Protein AF-A0A2W6BHY6-F1 (afdb_monomer_lite)

Secondary structure (DSSP, 8-state):
---HHHHHHHHHHHHHHHHHHHHHHHHHHHHHHH--EETTEESSGGGGGHIIIIIHHHHHHHHHHHHHHHHTT-TTHHHHHHHHHHHHHHHHHHHHHHHHHHHHHHHHHHHHHHHHHHHHHHHHHHHHHHSPP-SS---SS-HHHHHHHHHHHHHHHHHHHHHHHHHS----

Radius of gyration: 17.97 Å; chains: 1; bounding box: 48×28×51 Å

pLDDT: mean 84.31, std 11.68, range [39.25, 97.56]

Sequence (172 aa):
MKVRPAAAGIGAVAVAGLATGVVLGLMTSLLAARGPSGEGWSLRGNGALIVPFGLAPALVAAGWAAIVAHFRGLPRWPLLGALAGLVGVGLVVLSLVALIAGGSSGTAVSAVATLLVPLWTLTAPLVVSMLPARGGPREAGGAGVHFLAALAFLVAVAAGFYVAQVSLPPRS

Foldseek 3Di:
DPPPPLVVLLVVLLVVLLVLLQVLLVQLLCQQQPNDDDAQDGCHNVVSVLSVLQLVLLLLLLLLQLLLCLQLQHPPSNVLSVVLSVLSVVLSVQLVCLCVVVPPNSNVVNVVSSVVNNVSSVCSNVVSNPDDRPDDGPDPDPPVSVVSSSVSSVVSSNVSNVVNCVVRPNDD

Structure (mmCIF, N/CA/C/O backbone):
data_AF-A0A2W6BHY6-F1
#
_entry.id   AF-A0A2W6BHY6-F1
#
loop_
_atom_site.group_PDB
_atom_site.id
_atom_site.type_symbol
_atom_site.label_atom_id
_atom_site.label_alt_id
_atom_site.label_comp_id
_atom_site.label_asym_id
_atom_site.label_entity_id
_atom_site.label_seq_id
_atom_site.pdbx_PDB_ins_code
_atom_site.Cartn_x
_atom_site.Cartn_y
_atom_site.Cartn_z
_atom_site.occupancy
_atom_site.B_iso_or_equiv
_atom_site.auth_seq_id
_atom_site.auth_comp_id
_atom_site.auth_asym_id
_atom_site.auth_atom_id
_atom_site.pdbx_PDB_model_num
ATOM 1 N N . MET A 1 1 ? -26.676 -12.069 22.331 1.00 39.25 1 MET A N 1
ATOM 2 C CA . MET A 1 1 ? -25.906 -12.327 21.090 1.00 39.25 1 MET A CA 1
ATOM 3 C C . MET A 1 1 ? -25.739 -11.033 20.281 1.00 39.25 1 MET A C 1
ATOM 5 O O . MET A 1 1 ? -26.635 -10.669 19.535 1.00 39.25 1 MET A O 1
ATOM 9 N N . LYS A 1 2 ? -24.615 -10.313 20.433 1.00 43.59 2 LYS A N 1
ATOM 10 C CA . LYS A 1 2 ? -24.257 -9.101 19.653 1.00 43.59 2 LYS A CA 1
ATOM 11 C C . LYS A 1 2 ? -23.181 -9.419 18.590 1.00 43.59 2 LYS A C 1
ATOM 13 O O . LYS A 1 2 ? -22.180 -8.730 18.488 1.00 43.59 2 LYS A O 1
ATOM 18 N N . VAL A 1 3 ? -23.356 -10.498 17.820 1.00 50.44 3 VAL A N 1
ATOM 19 C CA . VAL A 1 3 ? -22.343 -10.980 16.845 1.00 50.44 3 VAL A CA 1
ATOM 20 C C . VAL A 1 3 ? -22.513 -10.342 15.450 1.00 50.44 3 VAL A C 1
ATOM 22 O O . VAL A 1 3 ? -21.586 -10.303 14.647 1.00 50.44 3 VAL A O 1
ATOM 25 N N . ARG A 1 4 ? -23.689 -9.766 15.166 1.00 52.19 4 ARG A N 1
ATOM 26 C CA . ARG A 1 4 ? -24.064 -9.230 13.845 1.00 52.19 4 ARG A CA 1
ATOM 27 C C . ARG A 1 4 ? -23.224 -8.050 13.302 1.00 52.19 4 ARG A C 1
ATOM 29 O O . ARG A 1 4 ? -22.991 -8.055 12.096 1.00 52.19 4 ARG A O 1
ATOM 36 N N . PRO A 1 5 ? -22.743 -7.069 14.096 1.00 59.28 5 PRO A N 1
ATOM 37 C CA . PRO A 1 5 ? -22.027 -5.922 13.524 1.00 59.28 5 PRO A CA 1
ATOM 38 C C . PRO A 1 5 ? -20.574 -6.242 13.132 1.00 59.28 5 PRO A C 1
ATOM 40 O O . PRO A 1 5 ? -20.066 -5.681 12.165 1.00 59.28 5 PRO A O 1
ATOM 43 N N . ALA A 1 6 ? -19.916 -7.179 13.823 1.00 59.00 6 ALA A N 1
ATOM 44 C CA . ALA A 1 6 ? -18.523 -7.540 13.545 1.00 59.00 6 ALA A CA 1
ATOM 45 C C . ALA A 1 6 ? -18.376 -8.365 12.255 1.00 59.00 6 ALA A C 1
ATOM 47 O O . ALA A 1 6 ? -17.493 -8.095 11.444 1.00 59.00 6 ALA A O 1
ATOM 48 N N . ALA A 1 7 ? -19.277 -9.328 12.026 1.00 61.28 7 ALA A N 1
ATOM 49 C CA . ALA A 1 7 ? -19.271 -10.153 10.817 1.00 61.28 7 ALA A CA 1
ATOM 50 C C . ALA A 1 7 ? -19.531 -9.326 9.544 1.00 61.28 7 ALA A C 1
ATOM 52 O O . ALA A 1 7 ? -18.863 -9.528 8.532 1.00 61.28 7 ALA A O 1
ATOM 53 N N . ALA A 1 8 ? -20.444 -8.350 9.610 1.00 66.06 8 ALA A N 1
ATOM 54 C CA . ALA A 1 8 ? -20.702 -7.427 8.505 1.00 66.06 8 ALA A CA 1
ATOM 55 C C . ALA A 1 8 ? -19.477 -6.545 8.189 1.00 66.06 8 ALA A C 1
ATOM 57 O O . ALA A 1 8 ? -19.159 -6.331 7.020 1.00 66.06 8 ALA A O 1
ATOM 58 N N . GLY A 1 9 ? -18.752 -6.091 9.219 1.00 74.06 9 GLY A N 1
ATOM 59 C CA . GLY A 1 9 ? -17.510 -5.331 9.056 1.00 74.06 9 GLY A CA 1
ATOM 60 C C . GLY A 1 9 ? -16.388 -6.144 8.405 1.00 74.06 9 GLY A C 1
ATOM 61 O O . GLY A 1 9 ? -15.774 -5.680 7.448 1.00 74.06 9 GLY A O 1
ATOM 62 N N . ILE A 1 10 ? -16.156 -7.378 8.866 1.00 78.56 10 ILE A N 1
ATOM 63 C CA . ILE A 1 10 ? -15.152 -8.281 8.274 1.00 78.56 10 ILE A CA 1
ATOM 64 C C . ILE A 1 10 ? -15.515 -8.615 6.822 1.00 78.56 10 ILE A C 1
ATOM 66 O O . ILE A 1 10 ? -14.643 -8.592 5.957 1.00 78.56 10 ILE A O 1
ATOM 70 N N . GLY A 1 11 ? -16.797 -8.861 6.534 1.00 79.62 11 GLY A N 1
ATOM 71 C CA . GLY A 1 11 ? -17.280 -9.092 5.172 1.00 79.62 11 GLY A CA 1
ATOM 72 C C . GLY A 1 11 ? -17.012 -7.906 4.243 1.00 79.62 11 GLY A C 1
ATOM 73 O O . GLY A 1 11 ? -16.480 -8.093 3.152 1.00 79.62 11 GLY A O 1
ATOM 74 N N . ALA A 1 12 ? -17.296 -6.679 4.687 1.00 81.31 12 ALA A N 1
ATOM 75 C CA . ALA A 1 12 ? -17.004 -5.473 3.910 1.00 81.31 12 ALA A CA 1
ATOM 76 C C . ALA A 1 12 ? -15.498 -5.300 3.645 1.00 81.31 12 ALA A C 1
ATOM 78 O O . ALA A 1 12 ? -15.098 -4.977 2.526 1.00 81.31 12 ALA A O 1
ATOM 79 N N . VAL A 1 13 ? -14.657 -5.568 4.649 1.00 81.88 13 VAL A N 1
ATOM 80 C CA . VAL A 1 13 ? -13.193 -5.525 4.517 1.00 81.88 13 VAL A CA 1
ATOM 81 C C . VAL A 1 13 ? -12.687 -6.591 3.541 1.00 81.88 13 VAL A C 1
ATOM 83 O O . VAL A 1 13 ? -11.828 -6.298 2.711 1.00 81.88 13 VAL A O 1
ATOM 86 N N . ALA A 1 14 ? -13.247 -7.801 3.579 1.00 84.31 14 ALA A N 1
ATOM 87 C CA . ALA A 1 14 ? -12.914 -8.860 2.633 1.00 84.31 14 ALA A CA 1
ATOM 88 C C . ALA A 1 14 ? -13.314 -8.489 1.194 1.00 84.31 14 ALA A C 1
ATOM 90 O O . ALA A 1 14 ? -12.516 -8.659 0.278 1.00 84.31 14 ALA A O 1
ATOM 91 N N . VAL A 1 15 ? -14.503 -7.916 0.978 1.00 87.25 15 VAL A N 1
ATOM 92 C CA . VAL A 1 15 ? -14.927 -7.439 -0.352 1.00 87.25 15 VAL A CA 1
ATOM 93 C C . VAL A 1 15 ? -14.004 -6.331 -0.862 1.00 87.25 15 VAL A C 1
ATOM 95 O O . VAL A 1 15 ? -13.570 -6.378 -2.013 1.00 87.25 15 VAL A O 1
ATOM 98 N N . ALA A 1 16 ? -13.650 -5.367 -0.009 1.00 84.19 16 ALA A N 1
ATOM 99 C CA . ALA A 1 16 ? -12.707 -4.310 -0.364 1.00 84.19 16 ALA A CA 1
ATOM 100 C C . ALA A 1 16 ? -11.322 -4.877 -0.720 1.00 84.19 16 ALA A C 1
ATOM 102 O O . ALA A 1 16 ? -10.711 -4.442 -1.697 1.00 84.19 16 ALA A O 1
ATOM 103 N N . GLY A 1 17 ? -10.849 -5.876 0.031 1.00 84.88 17 GLY A N 1
ATOM 104 C CA . GLY A 1 17 ? -9.605 -6.584 -0.259 1.00 84.88 17 GLY A CA 1
ATOM 105 C C . GLY A 1 17 ? -9.655 -7.314 -1.601 1.00 84.88 17 GLY A C 1
ATOM 106 O O . GLY A 1 17 ? -8.762 -7.124 -2.419 1.00 84.88 17 GLY A O 1
ATOM 107 N N . LEU A 1 18 ? -10.728 -8.061 -1.885 1.00 88.69 18 LEU A N 1
ATOM 108 C CA . LEU A 1 18 ? -10.916 -8.764 -3.160 1.00 88.69 18 LEU A CA 1
ATOM 109 C C . LEU A 1 18 ? -10.908 -7.791 -4.340 1.00 88.69 18 LEU A C 1
ATOM 111 O O . LEU A 1 18 ? -10.163 -7.996 -5.297 1.00 88.69 18 LEU A O 1
ATOM 115 N N . ALA A 1 19 ? -11.689 -6.712 -4.256 1.00 89.12 19 ALA A N 1
ATOM 116 C CA . ALA A 1 19 ? -11.739 -5.685 -5.293 1.00 89.12 19 ALA A CA 1
ATOM 117 C C . ALA A 1 19 ? -10.358 -5.049 -5.516 1.00 89.12 19 ALA A C 1
ATOM 119 O O . ALA A 1 19 ? -9.917 -4.907 -6.655 1.00 89.12 19 ALA A O 1
ATOM 120 N N . THR A 1 20 ? -9.645 -4.738 -4.431 1.00 88.25 20 THR A N 1
ATOM 121 C CA . THR A 1 20 ? -8.276 -4.207 -4.484 1.00 88.25 20 THR A CA 1
ATOM 122 C C . THR A 1 20 ? -7.324 -5.187 -5.167 1.00 88.25 20 THR A C 1
ATOM 124 O O . THR A 1 20 ? -6.583 -4.796 -6.064 1.00 88.25 20 THR A O 1
ATOM 127 N N . GLY A 1 21 ? -7.373 -6.468 -4.794 1.00 89.25 21 GLY A N 1
ATOM 128 C CA . GLY A 1 21 ? -6.576 -7.524 -5.410 1.00 89.25 21 GLY A CA 1
ATOM 129 C C . GLY A 1 21 ? -6.832 -7.647 -6.909 1.00 89.25 21 GLY A C 1
ATOM 130 O O . GLY A 1 21 ? -5.885 -7.674 -7.692 1.00 89.25 21 GLY A O 1
ATOM 131 N N . VAL A 1 22 ? -8.102 -7.647 -7.321 1.00 90.75 22 VAL A N 1
ATOM 132 C CA . VAL A 1 22 ? -8.485 -7.699 -8.739 1.00 90.75 22 VAL A CA 1
ATOM 133 C C . VAL A 1 22 ? -7.935 -6.494 -9.498 1.00 90.75 22 VAL A C 1
ATOM 135 O O . VAL A 1 22 ? -7.319 -6.671 -10.545 1.00 90.75 22 VAL A O 1
ATOM 138 N N . VAL A 1 23 ? -8.097 -5.279 -8.965 1.00 92.88 23 VAL A N 1
ATOM 139 C CA . VAL A 1 23 ? -7.562 -4.055 -9.584 1.00 92.88 23 VAL A CA 1
ATOM 140 C C . VAL A 1 23 ? -6.043 -4.131 -9.725 1.00 92.88 23 VAL A C 1
ATOM 142 O O . VAL A 1 23 ? -5.525 -3.866 -10.808 1.00 92.88 23 VAL A O 1
ATOM 145 N N . LEU A 1 24 ? -5.330 -4.545 -8.674 1.00 92.69 24 LEU A N 1
ATOM 146 C CA . LEU A 1 24 ? -3.880 -4.729 -8.726 1.00 92.69 24 LEU A CA 1
ATOM 147 C C . LEU A 1 24 ? -3.490 -5.754 -9.791 1.00 92.69 24 LEU A C 1
ATOM 149 O O . LEU A 1 24 ? -2.601 -5.480 -10.588 1.00 92.69 24 LEU A O 1
ATOM 153 N N . GLY A 1 25 ? -4.182 -6.893 -9.859 1.00 91.25 25 GLY A N 1
ATOM 154 C CA . GLY A 1 25 ? -3.919 -7.923 -10.859 1.00 91.25 25 GLY A CA 1
ATOM 155 C C . GLY A 1 25 ? -4.142 -7.422 -12.286 1.00 91.25 25 GLY A C 1
ATOM 156 O O . GLY A 1 25 ? -3.287 -7.626 -13.144 1.00 91.25 25 GLY A O 1
ATOM 157 N N . LEU A 1 26 ? -5.234 -6.695 -12.530 1.00 91.81 26 LEU A N 1
ATOM 158 C CA . LEU A 1 26 ? -5.502 -6.056 -13.821 1.00 91.81 26 LEU A CA 1
ATOM 159 C C . LEU A 1 26 ? -4.402 -5.060 -14.194 1.00 91.81 26 LEU A C 1
ATOM 161 O O . LEU A 1 26 ? -3.902 -5.094 -15.317 1.00 91.81 26 LEU A O 1
ATOM 165 N N . MET A 1 27 ? -3.991 -4.203 -13.256 1.00 91.69 27 MET A N 1
ATOM 166 C CA . MET A 1 27 ? -2.897 -3.256 -13.466 1.00 91.69 27 MET A CA 1
ATOM 167 C C . MET A 1 27 ? -1.586 -3.976 -13.786 1.00 91.69 27 MET A C 1
ATOM 169 O O . MET A 1 27 ? -0.898 -3.580 -14.723 1.00 91.69 27 MET A O 1
ATOM 173 N N . THR A 1 28 ? -1.254 -5.048 -13.061 1.00 92.81 28 THR A N 1
ATOM 174 C CA . THR A 1 28 ? -0.060 -5.861 -13.318 1.00 92.81 28 THR A CA 1
ATOM 175 C C . THR A 1 28 ? -0.098 -6.485 -14.703 1.00 92.81 28 THR A C 1
ATOM 177 O O . THR A 1 28 ? 0.872 -6.344 -15.438 1.00 92.81 28 THR A O 1
ATOM 180 N N . SER A 1 29 ? -1.206 -7.111 -15.106 1.00 90.88 29 SER A N 1
ATOM 181 C CA . SER A 1 29 ? -1.319 -7.731 -16.432 1.00 90.88 29 SER A CA 1
ATOM 182 C C . SER A 1 29 ? -1.257 -6.694 -17.557 1.00 90.88 29 SER A C 1
ATOM 184 O O . SER A 1 29 ? -0.577 -6.908 -18.562 1.00 90.88 29 SER A O 1
ATOM 186 N N . LEU A 1 30 ? -1.912 -5.539 -17.387 1.00 91.44 30 LEU A N 1
ATOM 187 C CA . LEU A 1 30 ? -1.859 -4.437 -18.353 1.00 91.44 30 LEU A CA 1
ATOM 188 C C . LEU A 1 30 ? -0.443 -3.878 -18.496 1.00 91.44 30 LEU A C 1
ATOM 190 O O . LEU A 1 30 ? 0.022 -3.665 -19.616 1.00 91.44 30 LEU A O 1
ATOM 194 N N . LEU A 1 31 ? 0.250 -3.665 -17.378 1.00 92.06 31 LEU A N 1
ATOM 195 C CA . LEU A 1 31 ? 1.613 -3.150 -17.367 1.00 92.06 31 LEU A CA 1
ATOM 196 C C . LEU A 1 31 ? 2.600 -4.189 -17.923 1.00 92.06 31 LEU A C 1
ATOM 198 O O . LEU A 1 31 ? 3.464 -3.841 -18.722 1.00 92.06 31 LEU A O 1
ATOM 202 N N . ALA A 1 32 ? 2.411 -5.472 -17.613 1.00 92.31 32 ALA A N 1
ATOM 203 C CA . ALA A 1 32 ? 3.236 -6.555 -18.138 1.00 92.31 32 ALA A CA 1
ATOM 204 C C . ALA A 1 32 ? 3.152 -6.650 -19.667 1.00 92.31 32 ALA A C 1
ATOM 206 O O . ALA A 1 32 ? 4.183 -6.829 -20.314 1.00 92.31 32 ALA A O 1
ATOM 207 N N . ALA A 1 33 ? 1.952 -6.486 -20.233 1.00 90.19 33 ALA A N 1
ATO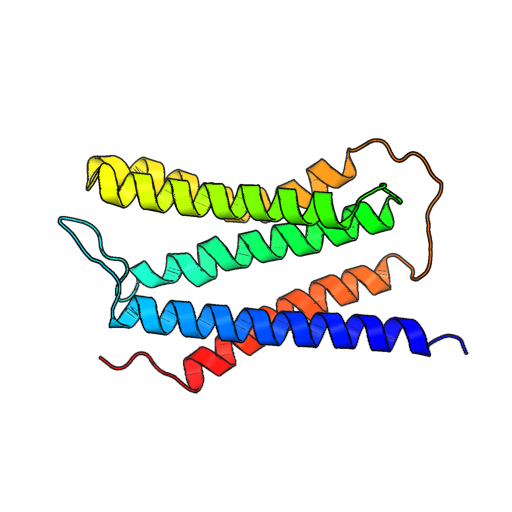M 208 C CA . ALA A 1 33 ? 1.715 -6.587 -21.671 1.00 90.19 33 ALA A CA 1
ATOM 209 C C . ALA A 1 33 ? 2.041 -5.294 -22.439 1.00 90.19 33 ALA A C 1
ATOM 211 O O . ALA A 1 33 ? 2.555 -5.340 -23.554 1.00 90.19 33 ALA A O 1
ATOM 212 N N . ARG A 1 34 ? 1.712 -4.123 -21.878 1.00 91.44 34 ARG A N 1
ATOM 213 C CA . ARG A 1 34 ? 1.722 -2.834 -22.602 1.00 91.44 34 ARG A CA 1
ATOM 214 C C . ARG A 1 34 ? 2.512 -1.731 -21.910 1.00 91.44 34 ARG A C 1
ATOM 216 O O . ARG A 1 34 ? 2.474 -0.588 -22.359 1.00 91.44 34 ARG A O 1
ATOM 223 N N . GLY A 1 35 ? 3.212 -2.045 -20.827 1.00 90.12 35 GLY A N 1
ATOM 224 C CA . GLY A 1 35 ? 3.942 -1.062 -20.038 1.00 90.12 35 GLY A CA 1
ATOM 225 C C . GLY A 1 35 ? 5.007 -0.315 -20.841 1.00 90.12 35 GLY A C 1
ATOM 226 O O . GLY A 1 35 ? 5.469 -0.801 -21.876 1.00 90.12 35 GLY A O 1
ATOM 227 N N . PRO A 1 36 ? 5.396 0.885 -20.397 1.00 91.00 36 PRO A N 1
ATOM 228 C CA . PRO A 1 36 ? 6.476 1.624 -21.028 1.00 91.00 36 PRO A CA 1
ATOM 229 C C . PRO A 1 36 ? 7.825 0.927 -20.799 1.00 91.00 36 PRO A C 1
ATOM 231 O O . PRO A 1 36 ? 8.025 0.205 -19.818 1.00 91.00 36 PRO A O 1
ATOM 234 N N . SER A 1 37 ? 8.753 1.162 -21.718 1.00 90.56 37 SER A N 1
ATOM 235 C CA . SER A 1 37 ? 10.134 0.687 -21.655 1.00 90.56 37 SER A CA 1
ATOM 236 C C . SER A 1 37 ? 11.060 1.719 -22.286 1.00 90.56 37 SER A C 1
ATOM 238 O O . SER A 1 37 ? 10.648 2.425 -23.207 1.00 90.56 37 SER A O 1
ATOM 240 N N . GLY A 1 38 ? 12.301 1.778 -21.818 1.00 85.19 38 GLY A N 1
ATOM 241 C CA . GLY A 1 38 ? 13.346 2.662 -22.322 1.00 85.19 38 GLY A CA 1
ATOM 242 C C . GLY A 1 38 ? 14.719 1.996 -22.266 1.00 85.19 38 GLY A C 1
ATOM 243 O O . GLY A 1 38 ? 14.836 0.796 -22.012 1.00 85.19 38 GLY A O 1
ATOM 244 N N . GLU A 1 39 ? 15.774 2.771 -22.508 1.00 81.00 39 GLU A N 1
ATOM 245 C CA . GLU A 1 39 ? 17.145 2.260 -22.456 1.00 81.00 39 GLU A CA 1
ATOM 246 C C . GLU A 1 39 ? 17.505 1.801 -21.034 1.00 81.00 39 GLU A C 1
ATOM 248 O O . GLU A 1 39 ? 17.639 2.599 -20.107 1.00 81.00 39 GLU A O 1
ATOM 253 N N . GLY A 1 40 ? 17.627 0.482 -20.854 1.00 79.38 40 GLY A N 1
ATOM 254 C CA . GLY A 1 40 ? 18.025 -0.141 -19.589 1.00 79.38 40 GLY A CA 1
ATOM 255 C C . GLY A 1 40 ? 16.902 -0.367 -18.570 1.00 79.38 40 GLY A C 1
ATOM 256 O O . GLY A 1 40 ? 17.172 -0.931 -17.512 1.00 79.38 40 GLY A O 1
ATOM 257 N N . TRP A 1 41 ? 15.650 0.002 -18.866 1.00 87.50 41 TRP A N 1
ATOM 258 C CA . TRP A 1 41 ? 14.512 -0.254 -17.978 1.00 87.50 41 TRP A CA 1
ATOM 259 C C . TRP A 1 41 ? 13.241 -0.640 -18.736 1.00 87.50 41 TRP A C 1
ATOM 261 O O . TRP A 1 41 ? 12.992 -0.224 -19.866 1.00 87.50 41 TRP A O 1
ATOM 271 N N . SER A 1 42 ? 12.394 -1.441 -18.099 1.00 89.62 42 SER A N 1
ATOM 272 C CA . SER A 1 42 ? 11.109 -1.846 -18.660 1.00 89.62 42 SER A CA 1
ATOM 273 C C . SER A 1 42 ? 10.119 -2.100 -17.540 1.00 89.62 42 SER A C 1
ATOM 275 O O . SER A 1 42 ? 10.465 -2.755 -16.560 1.00 89.62 42 SER A O 1
ATOM 277 N N . LEU A 1 43 ? 8.889 -1.606 -17.695 1.00 90.56 43 LEU A N 1
ATOM 278 C CA . LEU A 1 43 ? 7.758 -1.994 -16.851 1.00 90.56 43 LEU A CA 1
ATOM 279 C C . LEU A 1 43 ? 6.970 -3.177 -17.440 1.00 90.56 43 LEU A C 1
ATOM 281 O O . LEU A 1 43 ? 5.999 -3.620 -16.836 1.00 90.56 43 LEU A O 1
ATOM 285 N N . ARG A 1 44 ? 7.385 -3.717 -18.594 1.00 92.25 44 ARG A N 1
ATOM 286 C CA . ARG A 1 44 ? 6.819 -4.950 -19.166 1.00 92.25 44 ARG A CA 1
ATOM 287 C C . ARG A 1 44 ? 7.397 -6.193 -18.498 1.00 92.25 44 ARG A C 1
ATOM 289 O O . ARG A 1 44 ? 8.465 -6.144 -17.884 1.00 92.25 44 ARG A O 1
ATOM 296 N N . GLY A 1 45 ? 6.710 -7.326 -18.654 1.00 89.25 45 GLY A N 1
ATOM 297 C CA . GLY A 1 45 ? 7.123 -8.599 -18.057 1.00 89.25 45 GLY A CA 1
ATOM 298 C C . GLY A 1 45 ? 7.367 -8.459 -16.550 1.00 89.25 45 GLY A C 1
ATOM 299 O O . GLY A 1 45 ? 6.497 -7.984 -15.822 1.00 89.25 45 GLY A O 1
ATOM 300 N N . ASN A 1 46 ? 8.574 -8.804 -16.092 1.00 88.50 46 ASN A N 1
ATOM 301 C CA . ASN A 1 46 ? 8.953 -8.713 -14.676 1.00 88.50 46 ASN A CA 1
ATOM 302 C C . ASN A 1 46 ? 8.920 -7.282 -14.118 1.00 88.50 46 ASN A C 1
ATOM 304 O O . ASN A 1 46 ? 8.718 -7.107 -12.920 1.00 88.50 46 ASN A O 1
ATOM 308 N N . GLY A 1 47 ? 9.061 -6.254 -14.958 1.00 87.50 47 GLY A N 1
ATOM 309 C CA . GLY A 1 47 ? 8.948 -4.862 -14.523 1.00 87.50 47 GLY A CA 1
ATOM 310 C C . GLY A 1 47 ? 7.574 -4.514 -13.947 1.00 87.50 47 GLY A C 1
ATOM 311 O O . GLY A 1 47 ? 7.456 -3.642 -13.086 1.00 87.50 47 GLY A O 1
ATOM 312 N N . ALA A 1 48 ? 6.532 -5.251 -14.342 1.00 92.12 48 ALA A N 1
ATOM 313 C CA . ALA A 1 48 ? 5.180 -5.050 -13.839 1.00 92.12 48 ALA A CA 1
ATOM 314 C C . ALA A 1 48 ? 5.015 -5.457 -12.369 1.00 92.12 48 ALA A C 1
ATOM 316 O O . ALA A 1 48 ? 4.042 -5.058 -11.723 1.00 92.12 48 ALA A O 1
ATOM 317 N N . LEU A 1 49 ? 5.980 -6.204 -11.818 1.00 89.94 49 LEU A N 1
ATOM 318 C CA . LEU A 1 49 ? 6.009 -6.623 -10.419 1.00 89.94 49 LEU A CA 1
ATOM 319 C C . LEU A 1 49 ? 6.137 -5.442 -9.439 1.00 89.94 49 LEU A C 1
ATOM 321 O O . LEU A 1 49 ? 5.840 -5.597 -8.255 1.00 89.94 49 LEU A O 1
ATOM 325 N N . ILE A 1 50 ? 6.457 -4.239 -9.930 1.00 90.56 50 ILE A N 1
ATOM 326 C CA . ILE A 1 50 ? 6.339 -2.988 -9.167 1.00 90.56 50 ILE A CA 1
ATOM 327 C C . ILE A 1 50 ? 4.910 -2.757 -8.637 1.00 90.56 50 ILE A C 1
ATOM 329 O O . ILE A 1 50 ? 4.722 -2.122 -7.604 1.00 90.56 50 ILE A O 1
ATOM 333 N N . VAL A 1 51 ? 3.880 -3.294 -9.298 1.00 91.06 51 VAL A N 1
ATOM 334 C CA . VAL A 1 51 ? 2.488 -3.193 -8.837 1.00 91.06 51 VAL A CA 1
ATOM 335 C C . VAL A 1 51 ? 2.239 -4.090 -7.611 1.00 91.06 51 VAL A C 1
ATOM 337 O O . VAL A 1 51 ? 1.912 -3.547 -6.553 1.00 91.06 51 VAL A O 1
ATOM 340 N N . PRO A 1 52 ? 2.419 -5.426 -7.668 1.00 89.00 52 PRO A N 1
ATOM 341 C CA . PRO A 1 52 ? 2.172 -6.294 -6.519 1.00 89.00 52 PRO A CA 1
ATOM 342 C C . PRO A 1 52 ? 3.198 -6.129 -5.394 1.00 89.00 52 PRO A C 1
ATOM 344 O O . PRO A 1 52 ? 2.830 -6.314 -4.241 1.00 89.00 52 PRO A O 1
ATOM 347 N N . PHE A 1 53 ? 4.452 -5.761 -5.679 1.00 87.06 53 PHE A N 1
ATOM 348 C CA . PHE A 1 53 ? 5.471 -5.569 -4.635 1.00 87.06 53 PHE A CA 1
ATOM 349 C C . PHE A 1 53 ? 5.667 -4.114 -4.205 1.00 87.06 53 PHE A C 1
ATOM 351 O O . PHE A 1 53 ? 6.273 -3.870 -3.167 1.00 87.06 53 PHE A O 1
ATOM 358 N N . GLY A 1 54 ? 5.147 -3.148 -4.961 1.00 90.81 54 GLY A N 1
ATOM 359 C CA . GLY A 1 54 ? 5.171 -1.733 -4.594 1.00 90.81 54 GLY A CA 1
ATOM 360 C C . GLY A 1 54 ? 3.808 -1.236 -4.114 1.00 90.81 54 GLY A C 1
ATOM 361 O O . GLY A 1 54 ? 3.640 -0.840 -2.961 1.00 90.81 54 GLY A O 1
ATOM 362 N N . LEU A 1 55 ? 2.797 -1.261 -4.984 1.00 91.50 55 LEU A N 1
ATOM 363 C CA . LEU A 1 55 ? 1.480 -0.709 -4.649 1.00 91.50 55 LEU A CA 1
ATOM 364 C C . LEU A 1 55 ? 0.725 -1.556 -3.622 1.00 91.50 55 LEU A C 1
ATOM 366 O O . LEU A 1 55 ? 0.090 -0.989 -2.733 1.00 91.50 55 LEU A O 1
ATOM 370 N N . ALA A 1 56 ? 0.797 -2.890 -3.695 1.00 89.94 56 ALA A N 1
ATOM 371 C CA . ALA A 1 56 ? 0.066 -3.728 -2.742 1.00 89.94 56 ALA A CA 1
ATOM 372 C C . ALA A 1 56 ? 0.528 -3.503 -1.289 1.00 89.94 56 ALA A C 1
ATOM 374 O O . ALA A 1 56 ? -0.332 -3.233 -0.446 1.00 89.94 56 ALA A O 1
ATOM 375 N N . PRO A 1 57 ? 1.839 -3.505 -0.962 1.00 90.31 57 PRO A N 1
ATOM 376 C CA . PRO A 1 57 ? 2.275 -3.214 0.400 1.00 90.31 57 PRO A CA 1
ATOM 377 C C . PRO A 1 57 ? 1.929 -1.786 0.844 1.00 90.31 57 PRO A C 1
ATOM 379 O O . PRO A 1 57 ? 1.532 -1.593 1.988 1.00 90.31 57 PRO A O 1
ATOM 382 N N . ALA A 1 58 ? 1.954 -0.790 -0.053 1.00 93.88 58 ALA A N 1
ATOM 383 C CA . ALA A 1 58 ? 1.491 0.562 0.275 1.00 93.88 58 ALA A CA 1
ATOM 384 C C . ALA A 1 58 ? 0.010 0.591 0.708 1.00 93.88 58 ALA A C 1
ATOM 386 O O . ALA A 1 58 ? -0.349 1.256 1.682 1.00 93.88 58 ALA A O 1
ATOM 387 N N . LEU A 1 59 ? -0.855 -0.172 0.035 1.00 91.00 59 LEU A N 1
ATOM 388 C CA . LEU A 1 59 ? -2.269 -0.303 0.406 1.00 91.00 59 LEU A CA 1
ATOM 389 C C . LEU A 1 59 ? -2.452 -1.067 1.723 1.00 91.00 59 LEU A C 1
ATOM 391 O O . LEU A 1 59 ? -3.292 -0.696 2.544 1.00 91.00 59 LEU A O 1
ATOM 395 N N . VAL A 1 60 ? -1.630 -2.090 1.965 1.00 88.06 60 VAL A N 1
ATOM 396 C CA . VAL A 1 60 ? -1.580 -2.792 3.255 1.00 88.06 60 VAL A CA 1
ATOM 397 C C . VAL A 1 60 ? -1.163 -1.840 4.374 1.00 88.06 60 VAL A C 1
ATOM 399 O O . VAL A 1 60 ? -1.812 -1.822 5.419 1.00 88.06 60 VAL A O 1
ATOM 402 N N . ALA A 1 61 ? -0.142 -1.010 4.150 1.00 91.50 61 ALA A N 1
ATOM 403 C CA . ALA A 1 61 ? 0.305 0.000 5.101 1.00 91.50 61 ALA A CA 1
ATOM 404 C C . ALA A 1 61 ? -0.847 0.945 5.462 1.00 91.50 61 ALA A C 1
ATOM 406 O O . ALA A 1 61 ? -1.069 1.220 6.640 1.00 91.50 61 ALA A O 1
ATOM 407 N N . ALA A 1 62 ? -1.627 1.379 4.464 1.00 92.38 62 ALA A N 1
ATOM 408 C CA . ALA A 1 62 ? -2.784 2.240 4.673 1.00 92.38 62 ALA A CA 1
ATOM 409 C C . ALA A 1 62 ? -3.851 1.593 5.562 1.00 92.38 62 ALA A C 1
ATOM 411 O O . ALA A 1 62 ? -4.290 2.183 6.553 1.00 92.38 62 ALA A O 1
ATOM 412 N N . GLY A 1 63 ? -4.256 0.368 5.217 1.00 86.88 63 GLY A N 1
ATOM 413 C CA . GLY A 1 63 ? -5.276 -0.375 5.952 1.00 86.88 63 GLY A CA 1
ATOM 414 C C . GLY A 1 63 ? -4.837 -0.692 7.379 1.00 86.88 63 GLY A C 1
ATOM 415 O O . GLY A 1 63 ? -5.573 -0.437 8.333 1.00 86.88 63 GLY A O 1
ATOM 416 N N . TRP A 1 64 ? -3.613 -1.189 7.549 1.00 86.62 64 TRP A N 1
ATOM 417 C CA . TRP A 1 64 ? -3.101 -1.572 8.860 1.00 86.62 64 TRP A CA 1
ATOM 418 C C . TRP A 1 64 ? -2.901 -0.355 9.770 1.00 86.62 64 TRP A C 1
ATOM 420 O O . TRP A 1 64 ? -3.342 -0.369 10.921 1.00 86.62 64 TRP A O 1
ATOM 430 N N . ALA A 1 65 ? -2.337 0.739 9.253 1.00 91.12 65 ALA A N 1
ATOM 431 C CA . ALA A 1 65 ? -2.205 1.988 9.996 1.00 91.12 65 ALA A CA 1
ATOM 432 C C . ALA A 1 65 ? -3.572 2.564 10.411 1.00 91.12 65 ALA A C 1
ATOM 434 O O . ALA A 1 65 ? -3.728 2.980 11.560 1.00 91.12 65 ALA A O 1
ATOM 435 N N . ALA A 1 66 ? -4.584 2.533 9.531 1.00 89.81 66 ALA A 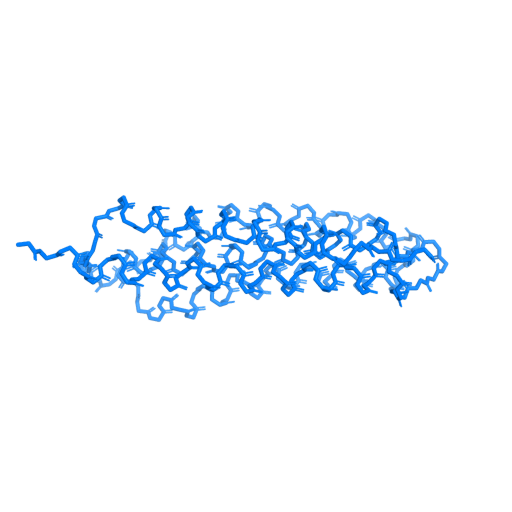N 1
ATOM 436 C CA . ALA A 1 66 ? -5.952 2.936 9.875 1.00 89.81 66 ALA A CA 1
ATOM 437 C C . ALA A 1 66 ? -6.529 2.092 11.020 1.00 89.81 66 ALA A C 1
ATOM 439 O O . ALA A 1 66 ? -7.123 2.642 11.948 1.00 89.81 66 ALA A O 1
ATOM 440 N N . ILE A 1 67 ? -6.336 0.771 10.974 1.00 83.50 67 ILE A N 1
ATOM 441 C CA . ILE A 1 67 ? -6.807 -0.157 12.009 1.00 83.50 67 ILE A CA 1
ATOM 442 C C . ILE A 1 67 ? -6.129 0.135 13.352 1.00 83.50 67 ILE A C 1
ATOM 444 O O . ILE A 1 67 ? -6.817 0.270 14.364 1.00 83.50 67 ILE A O 1
ATOM 448 N N . VAL A 1 68 ? -4.801 0.289 13.376 1.00 84.50 68 VAL A N 1
ATOM 449 C CA . VAL A 1 68 ? -4.056 0.613 14.605 1.00 84.50 68 VAL A CA 1
ATOM 450 C C . VAL A 1 68 ? -4.480 1.973 15.160 1.00 84.50 68 VAL A C 1
ATOM 452 O O . VAL A 1 68 ? -4.715 2.099 16.363 1.00 84.50 68 VAL A O 1
ATOM 455 N N . ALA A 1 69 ? -4.642 2.983 14.301 1.00 88.25 69 ALA A N 1
ATOM 456 C CA . ALA A 1 69 ? -5.128 4.298 14.710 1.00 88.25 69 ALA A CA 1
ATOM 457 C C . ALA A 1 69 ? -6.533 4.224 15.321 1.00 88.25 69 ALA A C 1
ATOM 459 O O . ALA A 1 6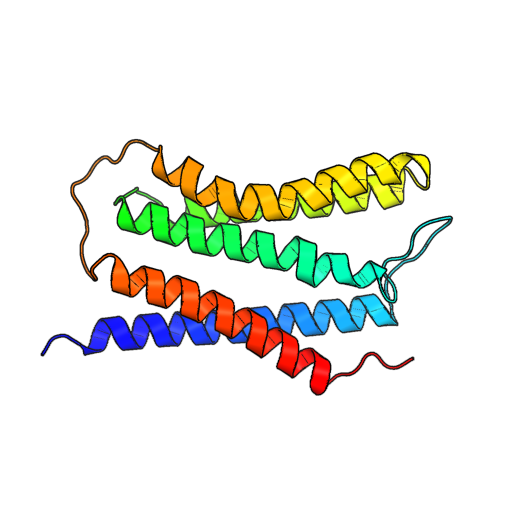9 ? -6.798 4.849 16.349 1.00 88.25 69 ALA A O 1
ATOM 460 N N . HIS A 1 70 ? -7.425 3.449 14.700 1.00 84.19 70 HIS A N 1
ATOM 461 C CA . HIS A 1 70 ? -8.790 3.254 15.168 1.00 84.19 70 HIS A CA 1
ATOM 462 C C . HIS A 1 70 ? -8.815 2.608 16.557 1.00 84.19 70 HIS A C 1
ATOM 464 O O . HIS A 1 70 ? -9.468 3.130 17.460 1.00 84.19 70 HIS A O 1
ATOM 470 N N . PHE A 1 71 ? -8.035 1.542 16.760 1.00 77.62 71 PHE A N 1
ATOM 471 C CA . PHE A 1 71 ? -7.897 0.874 18.057 1.00 77.62 71 PHE A CA 1
ATOM 472 C C . PHE A 1 71 ? -7.382 1.769 19.164 1.00 77.62 71 PHE A C 1
ATOM 474 O O . PHE A 1 71 ? -7.853 1.710 20.297 1.00 77.62 71 PHE A O 1
ATOM 481 N N . ARG A 1 72 ? -6.401 2.607 18.837 1.00 82.00 72 ARG A N 1
ATOM 482 C CA . ARG A 1 72 ? -5.833 3.560 19.786 1.00 82.00 72 ARG A CA 1
ATOM 483 C C . ARG A 1 72 ? -6.763 4.734 20.078 1.00 82.00 72 ARG A C 1
ATOM 485 O O . ARG A 1 72 ? -6.369 5.649 20.792 1.00 82.00 72 ARG A O 1
ATOM 492 N N . GLY A 1 73 ? -7.972 4.746 19.513 1.00 82.94 73 GLY A N 1
ATOM 493 C CA . GLY A 1 73 ? -8.926 5.831 19.691 1.00 82.94 73 GLY A CA 1
ATOM 494 C C . GLY A 1 73 ? -8.440 7.151 19.092 1.00 82.94 73 GLY A C 1
ATOM 495 O O . GLY A 1 73 ? -8.897 8.213 19.519 1.00 82.94 73 GLY A O 1
ATOM 496 N N . LEU A 1 74 ? -7.515 7.117 18.122 1.00 85.69 74 LEU A N 1
ATOM 497 C CA . LEU A 1 74 ? -6.986 8.333 17.515 1.00 85.69 74 LEU A CA 1
ATOM 498 C C . LEU A 1 74 ? -8.092 9.044 16.717 1.00 85.69 74 LEU A C 1
ATOM 500 O O . LEU A 1 74 ? -8.807 8.413 15.925 1.00 85.69 74 LEU A O 1
ATOM 504 N N . PRO A 1 75 ? -8.252 10.371 16.887 1.00 85.38 75 PRO A N 1
ATOM 505 C CA . PRO A 1 75 ? -9.131 11.136 16.019 1.00 85.38 75 PRO A CA 1
ATOM 506 C C . PRO A 1 75 ? -8.599 11.065 14.585 1.00 85.38 75 PRO A C 1
ATOM 508 O O . PRO A 1 75 ? -7.392 11.028 14.361 1.00 85.38 75 PRO A O 1
ATOM 511 N N . ARG A 1 76 ? -9.504 11.070 13.599 1.00 89.62 76 ARG A N 1
ATOM 512 C CA . ARG A 1 76 ? -9.142 11.010 12.170 1.00 89.62 76 ARG A CA 1
ATOM 513 C C . ARG A 1 76 ? -8.323 9.762 11.792 1.00 89.62 76 ARG A C 1
ATOM 515 O O . ARG A 1 76 ? -7.502 9.819 10.882 1.00 89.62 76 ARG A O 1
ATOM 522 N N . TRP A 1 77 ? -8.586 8.620 12.428 1.00 89.56 77 TRP A N 1
ATOM 523 C CA . TRP A 1 77 ? -7.966 7.336 12.075 1.00 89.56 77 TRP A CA 1
ATOM 524 C C . TRP A 1 77 ? -7.974 6.987 10.567 1.00 89.56 77 TRP A C 1
ATOM 526 O O . TRP A 1 77 ? -6.956 6.464 10.111 1.00 89.56 77 TRP A O 1
ATOM 536 N N . PRO A 1 78 ? -9.005 7.319 9.747 1.00 90.06 78 PRO A N 1
ATOM 537 C CA . PRO A 1 78 ? -8.955 7.016 8.315 1.00 90.06 78 PRO A CA 1
ATOM 538 C C . PRO A 1 78 ? -7.894 7.852 7.596 1.00 90.06 78 PRO A C 1
ATOM 540 O O . PRO A 1 78 ? -7.229 7.362 6.691 1.00 90.06 78 PRO A O 1
ATOM 543 N N . LEU A 1 79 ? -7.706 9.106 8.026 1.00 94.38 79 LEU A N 1
ATOM 544 C CA . LEU A 1 79 ? -6.699 10.004 7.467 1.00 94.38 79 LEU A CA 1
ATOM 545 C C . LEU A 1 79 ? -5.287 9.500 7.776 1.00 94.38 79 LEU A C 1
ATOM 547 O O . LEU A 1 79 ? -4.436 9.542 6.900 1.00 94.38 79 LEU A O 1
ATOM 551 N N . LEU A 1 80 ? -5.039 8.992 8.987 1.00 94.06 80 LEU A N 1
ATOM 552 C CA . LEU A 1 80 ? -3.733 8.425 9.347 1.00 94.06 80 LEU A CA 1
ATOM 553 C C . LEU A 1 80 ? -3.385 7.203 8.490 1.00 94.06 80 LEU A C 1
ATOM 555 O O . LEU A 1 80 ? -2.255 7.092 8.018 1.00 94.06 80 LEU A O 1
ATOM 559 N N . GLY A 1 81 ? -4.363 6.333 8.226 1.00 94.00 81 GLY A N 1
ATOM 560 C CA . GLY A 1 81 ? -4.188 5.253 7.258 1.00 94.00 81 GLY A CA 1
ATOM 561 C C . GLY A 1 81 ? -3.933 5.766 5.845 1.00 94.00 81 GLY A C 1
ATOM 562 O O . GLY A 1 81 ? -2.971 5.357 5.207 1.00 94.00 81 GLY A O 1
ATOM 563 N N . ALA A 1 82 ? -4.731 6.719 5.364 1.00 95.31 82 ALA A N 1
ATOM 564 C CA . ALA A 1 82 ? -4.532 7.304 4.038 1.00 95.31 82 ALA A CA 1
ATOM 565 C C . ALA A 1 82 ? -3.133 7.927 3.882 1.00 95.31 82 ALA A C 1
ATOM 567 O O . ALA A 1 82 ? -2.474 7.693 2.874 1.00 95.31 82 ALA A O 1
ATOM 568 N N . LEU A 1 83 ? -2.643 8.652 4.893 1.00 97.19 83 LEU A N 1
ATOM 569 C CA . LEU A 1 83 ? -1.291 9.216 4.909 1.00 97.19 83 LEU A CA 1
ATOM 570 C C . LEU A 1 83 ? -0.215 8.124 4.876 1.00 97.19 83 LEU A C 1
ATOM 572 O O . LEU A 1 83 ? 0.738 8.244 4.111 1.00 97.19 83 LEU A O 1
ATOM 576 N N . ALA A 1 84 ? -0.378 7.039 5.639 1.00 96.38 84 ALA A N 1
ATOM 577 C CA . ALA A 1 84 ? 0.534 5.898 5.573 1.00 96.38 84 ALA A CA 1
ATOM 578 C C . ALA A 1 84 ? 0.561 5.266 4.171 1.00 96.38 84 ALA A C 1
ATOM 580 O O . ALA A 1 84 ? 1.636 4.966 3.651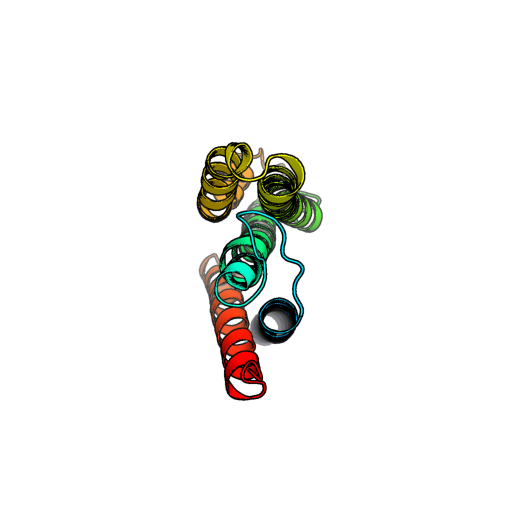 1.00 96.38 84 ALA A O 1
ATOM 581 N N . GLY A 1 85 ? -0.602 5.132 3.532 1.00 95.25 85 GLY A N 1
ATOM 582 C CA . GLY A 1 85 ? -0.707 4.690 2.143 1.00 95.25 85 GLY A CA 1
ATOM 583 C C . GLY A 1 85 ? 0.006 5.616 1.169 1.00 95.25 85 GLY A C 1
ATOM 584 O O . GLY A 1 85 ? 0.780 5.154 0.337 1.00 95.25 85 GLY A O 1
ATOM 585 N N . LEU A 1 86 ? -0.207 6.926 1.305 1.00 97.12 86 LEU A N 1
ATOM 586 C CA . LEU A 1 86 ? 0.414 7.941 0.455 1.00 97.12 86 LEU A CA 1
ATOM 587 C C . LEU A 1 86 ? 1.939 7.941 0.566 1.00 97.12 86 LEU A C 1
ATOM 589 O O . LEU A 1 86 ? 2.602 8.101 -0.452 1.00 97.12 86 LEU A O 1
ATOM 593 N N . VAL A 1 87 ? 2.504 7.706 1.755 1.00 97.56 87 VAL A N 1
ATOM 594 C CA . VAL A 1 87 ? 3.958 7.533 1.909 1.00 97.56 87 VAL A CA 1
ATOM 595 C C . VAL A 1 87 ? 4.441 6.314 1.119 1.00 97.56 87 VAL A C 1
ATOM 597 O O . VAL A 1 87 ? 5.394 6.426 0.353 1.00 97.56 87 VAL A O 1
ATOM 600 N N . GLY A 1 88 ? 3.751 5.174 1.227 1.00 96.19 88 GLY A N 1
ATOM 601 C CA . GLY A 1 88 ? 4.086 3.975 0.453 1.00 96.19 88 GLY A CA 1
ATOM 602 C C . GLY A 1 88 ? 3.986 4.197 -1.060 1.00 96.19 88 GLY A C 1
ATOM 603 O O . GLY A 1 88 ? 4.909 3.858 -1.796 1.00 96.19 88 GLY A O 1
ATOM 604 N N . VAL A 1 89 ? 2.909 4.833 -1.531 1.00 96.00 89 VAL A N 1
ATOM 605 C CA . VAL A 1 89 ? 2.736 5.202 -2.947 1.00 96.00 89 VAL A CA 1
ATOM 606 C C . VAL A 1 89 ? 3.827 6.176 -3.393 1.00 96.00 89 VAL A C 1
ATOM 608 O O . VAL A 1 89 ? 4.379 6.015 -4.477 1.00 96.00 89 VAL A O 1
ATOM 611 N N . GLY A 1 90 ? 4.190 7.145 -2.553 1.00 97.12 90 GLY A N 1
ATOM 612 C CA . GLY A 1 90 ? 5.277 8.084 -2.812 1.00 97.12 90 GLY A CA 1
ATOM 613 C C . GLY A 1 90 ? 6.621 7.386 -3.022 1.00 97.12 90 GLY A C 1
ATOM 614 O O . GLY A 1 90 ? 7.347 7.747 -3.943 1.00 97.12 90 GLY A O 1
ATOM 615 N N . LEU A 1 91 ? 6.928 6.344 -2.243 1.00 96.50 91 LEU A N 1
ATOM 616 C CA . LEU A 1 91 ? 8.134 5.526 -2.429 1.00 96.50 91 LEU A CA 1
ATOM 617 C C . LEU A 1 91 ? 8.116 4.759 -3.761 1.00 96.50 91 LEU A C 1
ATOM 619 O O . LEU A 1 91 ? 9.137 4.688 -4.443 1.00 96.50 91 LEU A O 1
ATOM 623 N N . VAL A 1 92 ? 6.957 4.237 -4.174 1.00 95.88 92 VAL A N 1
ATOM 624 C CA . VAL A 1 92 ? 6.797 3.593 -5.491 1.00 95.88 92 VAL A CA 1
ATOM 625 C C . VAL A 1 92 ? 7.004 4.603 -6.620 1.00 95.88 92 VAL A C 1
ATOM 627 O O . VAL A 1 92 ? 7.745 4.330 -7.561 1.00 95.88 92 VAL A O 1
ATOM 630 N N . VAL A 1 93 ? 6.397 5.788 -6.518 1.00 95.62 93 VAL A N 1
ATOM 631 C CA . VAL A 1 93 ? 6.571 6.867 -7.502 1.00 95.62 93 VAL A CA 1
ATOM 632 C C . VAL A 1 93 ? 8.030 7.311 -7.563 1.00 95.62 93 VAL A C 1
ATOM 634 O O . VAL A 1 93 ? 8.566 7.446 -8.657 1.00 95.62 93 VAL A O 1
ATOM 637 N N . LEU A 1 94 ? 8.699 7.471 -6.419 1.00 95.25 94 LEU A N 1
ATOM 638 C CA . LEU A 1 94 ? 10.125 7.793 -6.360 1.00 95.25 94 LEU A CA 1
ATOM 639 C C . LEU A 1 94 ? 10.970 6.724 -7.063 1.00 95.25 94 LEU A C 1
ATOM 641 O O . LEU A 1 94 ? 11.861 7.071 -7.835 1.00 95.25 94 LEU A O 1
ATOM 645 N N . SER A 1 95 ? 10.666 5.442 -6.838 1.00 93.00 95 SER A N 1
ATOM 646 C CA . SER A 1 95 ? 11.339 4.332 -7.516 1.00 93.00 95 SER A CA 1
ATOM 647 C C . SER A 1 95 ? 11.193 4.424 -9.038 1.00 93.00 95 SER A C 1
ATOM 649 O O . SER A 1 95 ? 12.185 4.334 -9.762 1.00 93.00 95 SER A O 1
ATOM 651 N N . LEU A 1 96 ? 9.974 4.680 -9.522 1.00 92.75 96 LEU A N 1
ATOM 652 C CA . LEU A 1 96 ? 9.687 4.836 -10.948 1.00 92.75 96 LEU A CA 1
ATOM 653 C C . LEU A 1 96 ? 10.381 6.062 -11.547 1.00 92.75 96 LEU A C 1
ATOM 655 O O . LEU A 1 96 ? 10.998 5.953 -12.601 1.00 92.75 96 LEU A O 1
ATOM 659 N N . VAL A 1 97 ? 10.317 7.217 -10.883 1.00 94.00 97 VAL A N 1
ATOM 660 C CA . VAL A 1 97 ? 10.967 8.451 -11.350 1.00 94.00 97 VAL A CA 1
ATOM 661 C C . VAL A 1 97 ? 12.477 8.264 -11.428 1.00 94.00 97 VAL A C 1
ATOM 663 O O . VAL A 1 97 ? 13.073 8.631 -12.436 1.00 94.00 97 VAL A O 1
ATOM 666 N N . ALA A 1 98 ? 13.090 7.654 -10.410 1.00 92.88 98 ALA A N 1
ATOM 667 C CA . ALA A 1 98 ? 14.517 7.361 -10.418 1.00 92.88 98 ALA A CA 1
ATOM 668 C C . ALA A 1 98 ? 14.898 6.476 -11.610 1.00 92.88 98 ALA A C 1
ATOM 670 O O . ALA A 1 98 ? 15.844 6.797 -12.322 1.00 92.88 98 ALA A O 1
ATOM 671 N N . LEU A 1 99 ? 14.137 5.411 -11.865 1.00 90.44 99 LEU A N 1
ATOM 672 C CA . LEU A 1 99 ? 14.400 4.488 -12.967 1.00 90.44 99 LEU A CA 1
ATOM 673 C C . LEU A 1 99 ? 14.209 5.146 -14.345 1.00 90.44 99 LEU A C 1
ATOM 675 O O . LEU A 1 99 ? 15.049 4.991 -15.226 1.00 90.44 99 LEU A O 1
ATOM 679 N N . ILE A 1 100 ? 13.128 5.910 -14.520 1.00 90.19 100 ILE A N 1
ATOM 680 C CA . ILE A 1 100 ? 12.763 6.531 -15.802 1.00 90.19 100 ILE A CA 1
ATOM 681 C C . ILE A 1 100 ? 13.690 7.704 -16.134 1.00 90.19 100 ILE A C 1
ATOM 683 O O . ILE A 1 100 ? 14.177 7.794 -17.257 1.00 90.19 100 ILE A O 1
ATOM 687 N N . ALA A 1 101 ? 13.929 8.605 -15.177 1.00 91.75 101 ALA A N 1
ATOM 688 C CA . ALA A 1 101 ? 14.724 9.813 -15.400 1.00 91.75 101 ALA A CA 1
ATOM 689 C C . ALA A 1 101 ? 16.233 9.565 -15.263 1.00 91.75 101 ALA A C 1
ATOM 691 O O . ALA A 1 101 ? 17.028 10.246 -15.903 1.00 91.75 101 ALA A O 1
ATOM 692 N N . GLY A 1 102 ? 16.631 8.610 -14.419 1.00 86.94 102 GLY A N 1
ATOM 693 C CA . GLY A 1 102 ? 18.033 8.299 -14.144 1.00 86.94 102 GLY A CA 1
ATOM 694 C C . GLY A 1 102 ? 18.615 7.170 -14.995 1.00 86.94 102 GLY A C 1
ATOM 695 O O . GLY A 1 102 ? 19.825 6.948 -1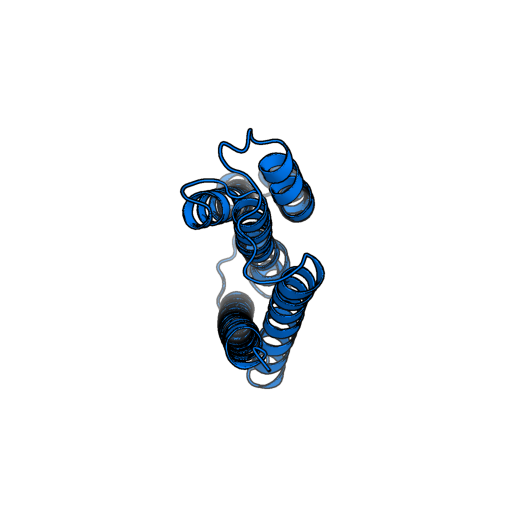4.928 1.00 86.94 102 GLY A O 1
ATOM 696 N N . GLY A 1 103 ? 17.793 6.438 -15.757 1.00 84.00 103 GLY A N 1
ATOM 697 C CA . GLY A 1 103 ? 18.234 5.290 -16.552 1.00 84.00 103 GLY A CA 1
ATOM 698 C C . GLY A 1 103 ? 19.036 4.287 -15.714 1.00 84.00 103 GLY A C 1
ATOM 699 O O . GLY A 1 103 ? 18.670 3.970 -14.579 1.00 84.00 103 GLY A O 1
ATOM 700 N N . SER A 1 104 ? 20.184 3.839 -16.231 1.00 82.62 104 SER A N 1
ATOM 701 C CA . SER A 1 104 ? 21.086 2.922 -15.517 1.00 82.62 104 SER A CA 1
ATOM 702 C C . SER A 1 104 ? 21.562 3.473 -14.168 1.00 82.62 104 SER A C 1
ATOM 704 O O . SER A 1 104 ? 21.619 2.728 -13.188 1.00 82.62 104 SER A O 1
ATOM 706 N N . SER A 1 105 ? 21.838 4.777 -14.084 1.00 85.44 105 SER A N 1
ATOM 707 C CA . SER A 1 105 ? 22.290 5.455 -12.859 1.00 85.44 105 SER A CA 1
ATOM 708 C C . SER A 1 105 ? 21.189 5.548 -11.795 1.00 85.44 105 SER A C 1
ATOM 710 O O . SER A 1 105 ? 21.475 5.603 -10.600 1.00 85.44 105 SER A O 1
ATOM 712 N N . GLY A 1 106 ? 19.921 5.519 -12.213 1.00 87.75 106 GLY A N 1
ATOM 713 C CA . GLY A 1 106 ? 18.748 5.535 -11.340 1.00 87.75 106 GLY A CA 1
ATOM 714 C C . GLY A 1 106 ? 18.417 4.194 -10.683 1.00 87.75 106 GLY A C 1
ATOM 715 O O . GLY A 1 106 ? 17.658 4.155 -9.713 1.00 87.75 106 GLY A O 1
ATOM 716 N N . THR A 1 107 ? 19.010 3.096 -11.165 1.00 88.19 107 THR A N 1
ATOM 717 C CA . THR A 1 107 ? 18.708 1.725 -10.717 1.00 88.19 107 THR A CA 1
ATOM 718 C C . THR A 1 107 ? 18.923 1.536 -9.217 1.00 88.19 107 THR A C 1
ATOM 720 O O . THR A 1 107 ? 18.081 0.948 -8.543 1.00 88.19 107 THR A O 1
ATOM 723 N N . ALA A 1 108 ? 20.021 2.063 -8.664 1.00 90.75 108 ALA A N 1
ATOM 724 C CA . ALA A 1 108 ? 20.320 1.929 -7.238 1.00 90.75 108 ALA A CA 1
ATOM 725 C C . ALA A 1 108 ? 19.279 2.649 -6.363 1.00 90.75 108 ALA A C 1
ATOM 727 O O . ALA A 1 108 ? 18.793 2.088 -5.383 1.00 90.75 108 ALA A O 1
ATOM 728 N N . VAL A 1 109 ? 18.885 3.867 -6.749 1.00 92.56 109 VAL A N 1
ATOM 729 C CA . VAL A 1 109 ? 17.857 4.647 -6.041 1.00 92.56 109 VAL A CA 1
ATOM 730 C C . VAL A 1 109 ? 16.497 3.954 -6.138 1.00 92.56 109 VAL A C 1
ATOM 732 O O . VAL A 1 109 ? 15.798 3.836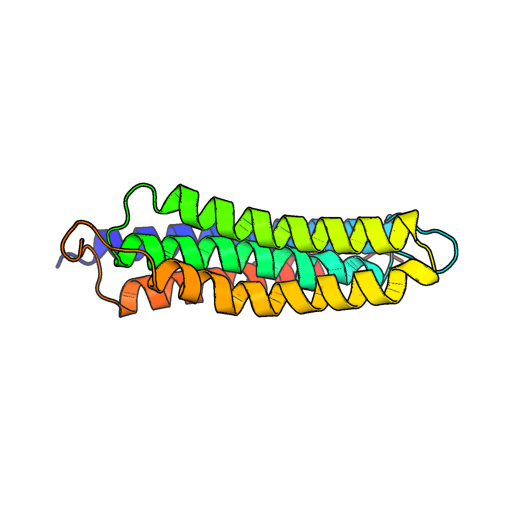 -5.133 1.00 92.56 109 VAL A O 1
ATOM 735 N N . SER A 1 110 ? 16.149 3.433 -7.318 1.00 90.81 110 SER A N 1
ATOM 736 C CA . SER A 1 110 ? 14.932 2.644 -7.527 1.00 90.81 110 SER A CA 1
ATOM 737 C C . SER A 1 110 ? 14.906 1.386 -6.653 1.00 90.81 110 SER A C 1
ATOM 739 O O . SER A 1 110 ? 13.904 1.119 -5.984 1.00 90.81 110 SER A O 1
ATOM 741 N N . ALA A 1 111 ? 16.016 0.651 -6.570 1.00 89.62 111 ALA A N 1
ATOM 742 C CA . ALA A 1 111 ? 16.129 -0.531 -5.721 1.00 89.62 111 ALA A CA 1
ATOM 743 C C . ALA A 1 111 ? 15.929 -0.186 -4.236 1.00 89.62 111 ALA A C 1
ATOM 745 O O . ALA A 1 111 ? 15.117 -0.822 -3.563 1.00 89.62 111 ALA A O 1
ATOM 746 N N . VAL A 1 112 ? 16.597 0.859 -3.738 1.00 93.75 112 VAL A N 1
ATOM 747 C CA . VAL A 1 112 ? 16.444 1.316 -2.347 1.00 93.75 112 VAL A CA 1
ATOM 748 C C . VAL A 1 112 ? 15.004 1.741 -2.066 1.00 93.75 112 VAL A C 1
ATOM 750 O O . VAL A 1 112 ? 14.408 1.262 -1.105 1.00 93.75 112 VAL A O 1
ATOM 753 N N . ALA A 1 113 ? 14.408 2.581 -2.916 1.00 92.19 113 ALA A N 1
ATOM 754 C CA . ALA A 1 113 ? 13.026 3.027 -2.749 1.00 92.19 113 ALA A CA 1
ATOM 755 C C . ALA A 1 113 ? 12.039 1.847 -2.735 1.00 92.19 113 ALA A C 1
ATOM 757 O O . ALA A 1 113 ? 11.129 1.811 -1.909 1.00 92.19 113 ALA A O 1
ATOM 758 N N . THR A 1 114 ? 12.264 0.842 -3.584 1.00 89.81 114 THR A N 1
ATOM 759 C CA . THR A 1 114 ? 11.451 -0.381 -3.631 1.00 89.81 114 THR A CA 1
ATOM 760 C C . THR A 1 114 ? 11.582 -1.205 -2.350 1.00 89.81 114 THR A C 1
ATOM 762 O O . THR A 1 114 ? 10.579 -1.712 -1.861 1.00 89.81 114 THR A O 1
ATOM 765 N N . LEU A 1 115 ? 12.776 -1.299 -1.755 1.00 91.19 115 LEU A N 1
ATOM 766 C CA . LEU A 1 115 ? 12.992 -1.978 -0.467 1.00 91.19 115 LEU A CA 1
ATOM 767 C C . LEU A 1 115 ? 12.392 -1.216 0.722 1.00 91.19 115 LEU A C 1
ATOM 769 O O . LEU A 1 115 ? 11.982 -1.828 1.711 1.00 91.19 115 LEU A O 1
ATOM 773 N N . LEU A 1 116 ? 12.296 0.111 0.631 1.00 94.62 116 LEU A N 1
ATOM 774 C CA . LEU A 1 116 ? 11.660 0.925 1.665 1.00 94.62 116 LEU A CA 1
ATOM 775 C C . LEU A 1 116 ? 10.146 0.707 1.736 1.00 94.62 116 LEU A C 1
ATOM 777 O O . LEU A 1 116 ? 9.570 0.901 2.798 1.00 94.62 116 LEU A O 1
ATOM 781 N N . VAL A 1 117 ? 9.492 0.271 0.658 1.00 92.75 117 VAL A N 1
ATOM 782 C CA . VAL A 1 117 ? 8.042 0.015 0.637 1.00 92.75 117 VAL A CA 1
ATOM 783 C C . VAL A 1 117 ? 7.609 -1.107 1.604 1.00 92.75 117 VAL A C 1
ATOM 785 O O . VAL A 1 117 ? 6.749 -0.850 2.456 1.00 92.75 117 VAL A O 1
ATOM 788 N N . PRO A 1 118 ? 8.166 -2.335 1.558 1.00 87.50 118 PRO A N 1
ATOM 789 C CA . PRO A 1 118 ? 7.827 -3.370 2.534 1.00 87.50 118 PRO A CA 1
ATOM 790 C C . PRO A 1 118 ? 8.283 -2.995 3.951 1.00 87.50 118 PRO A C 1
ATOM 792 O O . PRO A 1 118 ? 7.549 -3.248 4.906 1.00 87.50 118 PRO A O 1
ATOM 795 N N . LEU A 1 119 ? 9.429 -2.319 4.106 1.00 92.19 119 LEU A N 1
ATOM 796 C CA . LEU A 1 119 ? 9.863 -1.807 5.411 1.00 92.19 119 LEU A CA 1
ATOM 797 C C . LEU A 1 119 ? 8.851 -0.803 5.986 1.00 92.19 119 LEU A C 1
ATOM 799 O O . LEU A 1 119 ? 8.486 -0.883 7.161 1.00 92.19 119 LEU A O 1
ATOM 803 N N . TRP A 1 120 ? 8.357 0.116 5.157 1.00 94.94 120 TRP A N 1
ATOM 804 C CA . TRP A 1 120 ? 7.318 1.072 5.524 1.00 94.94 120 TRP A CA 1
ATOM 805 C C . TRP A 1 120 ? 6.009 0.376 5.884 1.00 94.94 120 TRP A C 1
ATOM 807 O O . TRP A 1 120 ? 5.367 0.736 6.861 1.00 94.94 120 TRP A O 1
ATOM 817 N N . THR A 1 121 ? 5.643 -0.680 5.161 1.00 90.38 121 THR A N 1
ATOM 818 C CA . THR A 1 121 ? 4.433 -1.467 5.446 1.00 90.38 121 THR A CA 1
ATOM 819 C C . THR A 1 121 ? 4.429 -2.028 6.869 1.00 90.38 121 THR A C 1
ATOM 821 O O . THR A 1 121 ? 3.388 -2.034 7.524 1.00 90.38 121 THR A O 1
ATOM 824 N N . LEU A 1 122 ? 5.597 -2.441 7.371 1.00 87.44 122 LEU A N 1
ATOM 825 C CA . LEU A 1 122 ? 5.771 -2.932 8.741 1.00 87.44 122 LEU A CA 1
ATOM 826 C C . LEU A 1 122 ? 5.899 -1.798 9.767 1.00 87.44 122 LEU A C 1
ATOM 828 O O . LEU A 1 122 ? 5.408 -1.915 10.888 1.00 87.44 122 LEU A O 1
ATOM 832 N N . THR A 1 123 ? 6.561 -0.698 9.407 1.00 90.00 123 THR A N 1
ATOM 833 C CA . THR A 1 123 ? 6.871 0.393 10.346 1.00 90.00 123 THR A CA 1
ATOM 834 C C . THR A 1 123 ? 5.761 1.435 10.468 1.00 90.00 123 THR A C 1
ATOM 836 O O . THR A 1 123 ? 5.588 1.995 11.545 1.00 90.00 123 THR A O 1
ATOM 839 N N . ALA A 1 124 ? 4.940 1.655 9.441 1.00 92.06 124 ALA A N 1
ATOM 840 C CA . ALA A 1 124 ? 3.799 2.570 9.471 1.00 92.06 124 ALA A CA 1
ATOM 841 C C . ALA A 1 124 ? 2.817 2.301 10.631 1.00 92.06 124 ALA A C 1
ATOM 843 O O . ALA A 1 124 ? 2.524 3.238 11.383 1.00 92.06 124 ALA A O 1
ATOM 844 N N . PRO A 1 125 ? 2.324 1.061 10.854 1.00 85.25 125 PRO A N 1
ATOM 845 C CA . PRO A 1 125 ? 1.475 0.776 12.008 1.00 85.25 125 PRO A CA 1
ATOM 846 C C . PRO A 1 125 ? 2.210 0.993 13.340 1.00 85.25 125 PRO A C 1
ATOM 848 O O . PRO A 1 125 ? 1.587 1.448 14.298 1.00 85.25 125 PRO A O 1
ATOM 851 N N . LEU A 1 126 ? 3.525 0.747 13.408 1.00 85.81 126 LEU A N 1
ATOM 852 C CA . LEU A 1 126 ? 4.331 1.020 14.604 1.00 85.81 126 LEU A CA 1
ATOM 853 C C . LEU A 1 126 ? 4.427 2.523 14.888 1.00 85.81 126 LEU A C 1
ATOM 855 O O . LEU A 1 126 ? 4.194 2.938 16.020 1.00 85.81 126 LEU A O 1
ATOM 859 N N . VAL A 1 127 ? 4.676 3.352 13.873 1.00 91.62 127 VAL A N 1
ATOM 860 C CA . VAL A 1 127 ? 4.701 4.818 14.004 1.00 91.62 127 VAL A CA 1
ATOM 861 C C . VAL A 1 127 ? 3.351 5.333 14.499 1.00 91.62 127 VAL A C 1
ATOM 863 O O . VAL A 1 127 ? 3.291 6.096 15.462 1.00 91.62 127 VAL A O 1
ATOM 866 N N . VAL A 1 128 ? 2.248 4.860 13.912 1.00 89.06 128 VAL A N 1
ATOM 867 C CA . VAL A 1 128 ? 0.895 5.198 14.380 1.00 89.06 128 VAL A CA 1
ATOM 868 C C . VAL A 1 128 ? 0.670 4.734 15.819 1.00 89.06 128 VAL A C 1
ATOM 870 O O . VAL A 1 128 ? 0.029 5.439 16.602 1.00 89.06 128 VAL A O 1
ATOM 873 N N . SER A 1 129 ? 1.230 3.585 16.203 1.00 85.56 129 SER A N 1
ATOM 874 C CA . SER A 1 129 ? 1.139 3.078 17.571 1.00 85.56 129 SER A CA 1
ATOM 875 C C . SER A 1 129 ? 1.869 3.946 18.600 1.00 85.56 129 SER A C 1
ATOM 877 O O . SER A 1 129 ? 1.557 3.871 19.780 1.00 85.56 129 SER A O 1
ATOM 879 N N . MET A 1 130 ? 2.796 4.805 18.184 1.00 88.38 130 MET A N 1
ATOM 880 C CA . MET A 1 130 ? 3.514 5.710 19.086 1.00 88.38 130 MET A CA 1
ATOM 881 C C . MET A 1 130 ? 2.794 7.053 19.271 1.00 88.38 130 MET A C 1
ATOM 883 O O . MET A 1 130 ? 3.146 7.820 20.166 1.00 88.38 130 MET A O 1
ATOM 887 N N . LEU A 1 131 ? 1.763 7.346 18.469 1.00 88.56 131 LEU A N 1
ATOM 888 C CA . LEU A 1 131 ? 1.043 8.616 18.556 1.00 88.56 131 LEU A CA 1
ATOM 889 C C . LEU A 1 131 ? 0.253 8.733 19.878 1.00 88.56 131 LEU A C 1
ATOM 891 O O . LEU A 1 131 ? -0.410 7.768 20.291 1.00 88.56 131 LEU A O 1
ATOM 895 N N . PRO A 1 132 ? 0.260 9.912 20.536 1.00 84.88 132 PRO A N 1
ATOM 896 C CA . PRO A 1 132 ? -0.498 10.140 21.764 1.00 84.88 132 PRO A CA 1
ATOM 897 C C . PRO A 1 132 ? -2.006 9.953 21.551 1.00 84.88 132 PRO A C 1
ATOM 899 O O . PRO A 1 132 ? -2.632 10.669 20.767 1.00 84.88 132 PRO A O 1
ATOM 902 N N . ALA A 1 133 ? -2.603 9.006 22.275 1.00 79.00 133 ALA A N 1
ATOM 903 C CA . ALA A 1 133 ? -4.047 8.802 22.282 1.00 79.00 133 ALA A CA 1
ATOM 904 C C . ALA A 1 133 ? -4.713 9.775 23.266 1.00 79.00 133 ALA A C 1
ATOM 906 O O . ALA A 1 133 ? -4.285 9.891 24.410 1.00 79.00 133 ALA A O 1
ATOM 907 N N . ARG A 1 134 ? -5.760 10.487 22.823 1.00 64.81 134 ARG A N 1
ATOM 908 C CA . ARG A 1 134 ? -6.509 11.462 23.647 1.00 64.81 134 ARG A CA 1
ATOM 909 C C . ARG A 1 134 ? -7.868 10.950 24.146 1.00 64.81 134 ARG A C 1
ATOM 911 O O . ARG A 1 134 ? -8.703 11.738 24.569 1.00 64.81 134 ARG A O 1
ATOM 918 N N . GLY A 1 135 ? -8.102 9.642 24.122 1.00 61.22 135 GLY A N 1
ATOM 919 C CA . GLY A 1 135 ? -9.319 9.031 24.655 1.00 61.22 135 GLY A CA 1
ATOM 920 C C . GLY A 1 135 ? -9.080 7.570 25.009 1.00 61.22 135 GLY A C 1
ATOM 921 O O . GLY A 1 135 ? -8.274 6.912 24.354 1.00 61.22 135 GLY A O 1
ATOM 922 N N . GLY A 1 136 ? -9.754 7.083 26.058 1.00 58.97 136 GLY A N 1
ATOM 923 C CA . GLY A 1 136 ? -9.735 5.667 26.440 1.00 58.97 136 GLY A CA 1
ATOM 924 C C . GLY A 1 136 ? -10.187 4.749 25.292 1.00 58.97 136 GLY A C 1
ATOM 925 O O . GLY A 1 136 ? -10.779 5.234 24.321 1.00 58.97 136 GLY A O 1
ATOM 926 N N . PRO A 1 137 ? -9.902 3.437 25.370 1.00 57.19 137 PRO A N 1
ATOM 927 C CA . PRO A 1 137 ? -10.136 2.508 24.268 1.00 57.19 137 PRO A CA 1
ATOM 928 C C . PRO A 1 137 ? -11.599 2.560 23.806 1.00 57.19 137 PRO A C 1
ATOM 930 O O . PRO A 1 137 ? -12.522 2.249 24.557 1.00 57.19 137 PRO A O 1
ATOM 933 N N . ARG A 1 138 ? -11.819 2.977 22.552 1.00 57.56 138 ARG A N 1
ATOM 934 C CA . ARG A 1 138 ? -13.118 2.855 21.880 1.00 57.56 138 ARG A CA 1
ATOM 935 C C . ARG A 1 138 ? -13.280 1.398 21.452 1.00 57.56 138 ARG A C 1
ATOM 937 O O . ARG A 1 138 ? -12.941 1.048 20.328 1.00 57.56 138 ARG A O 1
ATOM 944 N N . GLU A 1 139 ? -13.768 0.537 22.338 1.00 62.22 139 GLU A N 1
ATOM 945 C CA . GLU A 1 139 ? -14.097 -0.835 21.949 1.00 62.22 139 GLU A CA 1
ATOM 946 C C . GLU A 1 139 ? -15.458 -0.909 21.245 1.00 62.22 139 GLU A C 1
ATOM 948 O O . GLU A 1 139 ? -16.498 -0.588 21.819 1.00 62.22 139 GLU A O 1
ATOM 953 N N . ALA A 1 140 ? -15.455 -1.408 20.006 1.00 52.28 140 ALA A N 1
ATOM 954 C CA . ALA A 1 140 ? -16.600 -2.132 19.443 1.00 52.28 140 ALA A CA 1
ATOM 955 C C . ALA A 1 140 ? -16.247 -3.586 19.047 1.00 52.28 140 ALA A C 1
ATOM 957 O O . ALA A 1 140 ? -17.138 -4.369 18.722 1.00 52.28 140 ALA A O 1
ATOM 958 N N . GLY A 1 141 ? -14.970 -3.978 19.137 1.00 55.94 141 GLY A N 1
ATOM 959 C CA . GLY A 1 141 ? -14.481 -5.348 18.991 1.00 55.94 141 GLY A CA 1
ATOM 960 C C . GLY A 1 141 ? -13.090 -5.472 19.618 1.00 55.94 141 GLY A C 1
ATOM 961 O O . GLY A 1 141 ? -12.277 -4.563 19.487 1.00 55.94 141 GLY A O 1
ATOM 962 N N . GLY A 1 142 ? -12.819 -6.569 20.331 1.00 64.31 142 GLY A N 1
ATOM 963 C CA . GLY A 1 142 ? -11.510 -6.791 20.959 1.00 64.31 142 GLY A CA 1
ATOM 964 C C . GLY A 1 142 ? -10.371 -6.871 19.931 1.00 64.31 142 GLY A C 1
ATOM 965 O O . GLY A 1 142 ? -10.621 -7.059 18.737 1.00 64.31 142 GLY A O 1
ATOM 966 N N . ALA A 1 143 ? -9.116 -6.790 20.392 1.00 68.19 143 ALA A N 1
ATOM 967 C CA . ALA A 1 143 ? -7.899 -6.841 19.562 1.00 68.19 143 ALA A CA 1
ATOM 968 C C . ALA A 1 143 ? -7.931 -7.930 18.462 1.00 68.19 143 ALA A C 1
ATOM 970 O O . ALA A 1 143 ? -7.503 -7.703 17.328 1.00 68.19 143 ALA A O 1
ATOM 971 N N . GLY A 1 144 ? -8.524 -9.089 18.770 1.00 70.75 144 GLY A N 1
ATOM 972 C CA . GLY A 1 144 ? -8.699 -10.192 17.826 1.00 70.75 144 GLY A CA 1
ATOM 973 C C . GLY A 1 144 ? -9.587 -9.875 16.615 1.00 70.75 144 GLY A C 1
ATOM 974 O O . GLY A 1 144 ? -9.269 -10.312 15.516 1.00 70.75 144 GLY A O 1
ATOM 975 N N . VAL A 1 145 ? -10.660 -9.087 16.754 1.00 72.06 145 VAL A N 1
ATOM 976 C CA . VAL A 1 145 ? -11.605 -8.810 15.650 1.00 72.06 145 VAL A CA 1
ATOM 977 C C . VAL A 1 145 ? -10.945 -8.011 14.537 1.00 72.06 145 VAL A C 1
ATOM 979 O O . VAL A 1 145 ? -11.144 -8.306 13.362 1.00 72.06 145 VAL A O 1
ATOM 982 N N . HIS A 1 146 ? -10.142 -7.010 14.879 1.00 69.88 146 HIS A N 1
ATOM 983 C CA . HIS A 1 146 ? -9.498 -6.221 13.838 1.00 69.88 146 HIS A CA 1
ATOM 984 C C . HIS A 1 146 ? -8.199 -6.860 13.338 1.00 69.88 146 HIS A C 1
ATOM 986 O O . HIS A 1 146 ? -7.830 -6.608 12.197 1.00 69.88 146 HIS A O 1
ATOM 992 N N . PHE A 1 147 ? -7.516 -7.692 14.141 1.00 74.00 147 PHE A N 1
ATOM 993 C CA . PHE A 1 147 ? -6.470 -8.568 13.607 1.00 74.00 147 PHE A CA 1
ATOM 994 C C . PHE A 1 147 ? -7.061 -9.490 12.536 1.00 74.00 147 PHE A C 1
ATOM 996 O O . PHE A 1 147 ? -6.534 -9.563 11.431 1.00 74.00 147 PHE A O 1
ATOM 1003 N N . LEU A 1 148 ? -8.212 -10.109 12.821 1.00 80.56 148 LEU A N 1
ATOM 1004 C CA . LEU A 1 148 ? -8.955 -10.901 11.843 1.00 80.56 148 LEU A CA 1
ATOM 1005 C C . LEU A 1 148 ? -9.402 -10.062 10.642 1.00 80.56 148 LEU A C 1
ATOM 1007 O O . LEU A 1 148 ? -9.327 -10.554 9.526 1.00 80.56 148 LEU A O 1
ATOM 1011 N N . ALA A 1 149 ? -9.814 -8.804 10.829 1.00 73.44 149 ALA A N 1
ATOM 1012 C CA . ALA A 1 149 ? -10.143 -7.914 9.714 1.00 73.44 149 ALA A CA 1
ATOM 1013 C C . ALA A 1 149 ? -8.912 -7.573 8.853 1.00 73.44 149 ALA A C 1
ATOM 1015 O O . ALA A 1 149 ? -8.997 -7.618 7.629 1.00 73.44 149 ALA A O 1
ATOM 1016 N N . ALA A 1 150 ? -7.760 -7.282 9.465 1.00 72.56 150 ALA A N 1
ATOM 1017 C CA . ALA A 1 150 ? -6.504 -7.028 8.758 1.00 72.56 150 ALA A CA 1
ATOM 1018 C C . ALA A 1 150 ? -6.028 -8.272 7.994 1.00 72.56 150 ALA A C 1
ATOM 1020 O O . ALA A 1 150 ? -5.644 -8.182 6.829 1.00 72.56 150 ALA A O 1
ATOM 1021 N N . LEU A 1 151 ? -6.114 -9.444 8.624 1.00 83.25 151 LEU A N 1
ATOM 1022 C CA . LEU A 1 151 ? -5.795 -10.719 7.998 1.00 83.25 151 LEU A CA 1
ATOM 1023 C C . LEU A 1 151 ? -6.762 -11.035 6.852 1.00 83.25 151 LEU A C 1
ATOM 1025 O O . LEU A 1 151 ? -6.322 -11.407 5.769 1.00 83.25 151 LEU A O 1
ATOM 1029 N N . ALA A 1 152 ? -8.066 -10.837 7.057 1.00 83.56 152 ALA A N 1
ATOM 1030 C CA . ALA A 1 152 ? -9.077 -11.019 6.022 1.00 83.56 152 ALA A CA 1
ATOM 1031 C C . ALA A 1 152 ? -8.831 -10.084 4.834 1.00 83.56 152 ALA A C 1
ATOM 1033 O O . ALA A 1 152 ? -8.924 -10.531 3.696 1.00 83.56 152 ALA A O 1
ATOM 1034 N N . PHE A 1 153 ? -8.457 -8.823 5.080 1.00 81.19 153 PHE A N 1
ATOM 1035 C CA . PHE A 1 153 ? -8.063 -7.888 4.028 1.00 81.19 153 PHE A CA 1
ATOM 1036 C C . PHE A 1 153 ? -6.862 -8.409 3.235 1.00 81.19 153 PHE A C 1
ATOM 1038 O O . PHE A 1 153 ? -6.927 -8.484 2.013 1.00 81.19 153 PHE A O 1
ATOM 1045 N N . LEU A 1 154 ? -5.788 -8.813 3.921 1.00 82.50 154 LEU A N 1
ATOM 1046 C CA . LEU A 1 154 ? -4.571 -9.337 3.296 1.00 82.50 154 LEU A CA 1
ATOM 1047 C C . LEU A 1 154 ? -4.845 -10.567 2.429 1.00 82.50 154 LEU A C 1
ATOM 1049 O O . LEU A 1 154 ? -4.448 -10.611 1.265 1.00 82.50 154 LEU A O 1
ATOM 1053 N N . VAL A 1 155 ? -5.558 -11.547 2.986 1.00 87.31 155 VAL A N 1
ATOM 1054 C CA . VAL A 1 155 ? -5.934 -12.776 2.280 1.00 87.31 155 VAL A CA 1
ATOM 1055 C C . VAL A 1 155 ? -6.829 -12.452 1.086 1.00 87.31 155 VAL A C 1
ATOM 1057 O O . VAL A 1 155 ? -6.621 -12.996 0.006 1.00 87.31 155 VAL A O 1
ATOM 1060 N N . ALA A 1 156 ? -7.784 -11.537 1.243 1.00 86.00 156 ALA A N 1
ATOM 1061 C CA . ALA A 1 156 ? -8.672 -11.117 0.169 1.00 86.00 156 ALA A CA 1
ATOM 1062 C C . ALA A 1 156 ? -7.934 -10.381 -0.961 1.00 86.00 156 ALA A C 1
ATOM 1064 O O . ALA A 1 156 ? -8.207 -10.650 -2.128 1.00 86.00 156 ALA A O 1
ATOM 1065 N N . VAL A 1 157 ? -6.971 -9.506 -0.649 1.00 85.19 157 VAL A N 1
ATOM 1066 C CA . VAL A 1 157 ? -6.105 -8.869 -1.658 1.00 85.19 157 VAL A CA 1
ATOM 1067 C C . VAL A 1 157 ? -5.312 -9.924 -2.423 1.00 85.19 157 VAL A C 1
ATOM 1069 O O . VAL A 1 157 ? -5.320 -9.915 -3.653 1.00 85.19 157 VAL A O 1
ATOM 1072 N N . ALA A 1 158 ? -4.676 -10.865 -1.720 1.00 86.31 158 ALA A N 1
ATOM 1073 C CA . ALA A 1 158 ? -3.916 -11.942 -2.351 1.00 86.31 158 ALA A CA 1
ATOM 1074 C C . ALA A 1 158 ? -4.805 -12.832 -3.237 1.00 86.31 158 ALA A C 1
ATOM 1076 O O . ALA A 1 158 ? -4.444 -13.132 -4.375 1.00 86.31 158 ALA A O 1
ATOM 1077 N N . ALA A 1 159 ? -5.993 -13.200 -2.751 1.00 88.75 159 ALA A N 1
ATOM 1078 C CA . ALA A 1 159 ? -6.959 -14.001 -3.494 1.00 88.75 159 ALA A CA 1
ATOM 1079 C C . ALA A 1 159 ? -7.481 -13.266 -4.736 1.00 88.75 159 ALA A C 1
ATOM 1081 O O . ALA A 1 159 ? -7.474 -13.833 -5.825 1.00 88.75 159 ALA A O 1
ATOM 1082 N N . GLY A 1 160 ? -7.883 -11.999 -4.606 1.00 86.19 160 GLY A N 1
ATOM 1083 C CA . GLY A 1 160 ? -8.351 -11.186 -5.731 1.00 86.19 160 GLY A CA 1
ATOM 1084 C C . GLY A 1 160 ? -7.269 -10.993 -6.794 1.00 86.19 160 GLY A C 1
ATOM 1085 O O . GLY A 1 160 ? -7.545 -11.116 -7.987 1.00 86.19 160 GLY A O 1
ATOM 1086 N N . PHE A 1 161 ? -6.024 -10.767 -6.363 1.00 88.12 161 PHE A N 1
ATOM 1087 C CA . PHE A 1 161 ? -4.869 -10.683 -7.255 1.00 88.12 161 PHE A CA 1
ATOM 1088 C C . PHE A 1 161 ? -4.656 -11.994 -8.011 1.00 88.12 161 PHE A C 1
ATOM 1090 O O . PHE A 1 161 ? -4.565 -11.990 -9.237 1.00 88.12 161 PHE A O 1
ATOM 1097 N N . TYR A 1 162 ? -4.639 -13.121 -7.298 1.00 87.56 162 TYR A N 1
ATOM 1098 C CA . TYR A 1 162 ? -4.473 -14.443 -7.895 1.00 87.56 162 TYR A CA 1
ATOM 1099 C C . TYR A 1 162 ? -5.586 -14.769 -8.900 1.00 87.56 162 TYR A C 1
ATOM 1101 O O . TYR A 1 162 ? -5.299 -15.178 -10.023 1.00 87.56 162 TYR A O 1
ATOM 1109 N N . VAL A 1 163 ? -6.850 -14.519 -8.541 1.00 88.31 163 VAL A N 1
ATOM 1110 C CA . VAL A 1 163 ? -8.005 -14.722 -9.431 1.00 88.31 163 VAL A CA 1
ATOM 1111 C C . VAL A 1 163 ? -7.860 -13.906 -10.714 1.00 88.31 163 VAL A C 1
ATOM 1113 O O . VAL A 1 163 ? -8.090 -14.440 -11.800 1.00 88.31 163 VAL A O 1
ATOM 1116 N N . ALA A 1 164 ? -7.441 -12.642 -10.617 1.00 85.69 164 ALA A N 1
ATOM 1117 C CA . ALA A 1 164 ? -7.201 -11.808 -11.790 1.00 85.69 164 ALA A CA 1
ATOM 1118 C C . ALA A 1 164 ? -6.067 -12.359 -12.671 1.00 85.69 164 ALA A C 1
ATOM 1120 O O . ALA A 1 164 ? -6.226 -12.404 -13.887 1.00 85.69 164 ALA A O 1
ATOM 1121 N N . GLN A 1 165 ? -4.966 -12.834 -12.079 1.00 83.69 165 GLN A N 1
ATOM 1122 C CA . GLN A 1 165 ? -3.841 -13.407 -12.828 1.00 83.69 165 GLN A CA 1
ATOM 1123 C C . GLN A 1 165 ? -4.206 -14.711 -13.552 1.00 83.69 165 GLN A C 1
ATOM 1125 O O . GLN A 1 165 ? -3.817 -14.901 -14.701 1.00 83.69 165 GLN A O 1
ATOM 1130 N N . VAL A 1 166 ? -4.986 -15.591 -12.916 1.00 84.88 166 VAL A N 1
ATOM 1131 C CA . VAL A 1 166 ? -5.441 -16.850 -13.535 1.00 84.88 166 VAL A CA 1
ATOM 1132 C C . VAL A 1 166 ? -6.480 -16.597 -14.628 1.00 84.88 166 VAL A C 1
ATOM 1134 O O . VAL A 1 166 ? -6.462 -17.260 -15.662 1.00 84.88 166 VAL A O 1
ATOM 1137 N N . SER A 1 167 ? -7.383 -15.635 -14.421 1.00 85.06 167 SER A N 1
ATOM 1138 C CA . SER A 1 167 ? -8.471 -15.348 -15.368 1.00 85.06 167 SER A CA 1
ATOM 1139 C C . SER A 1 167 ? -8.008 -14.532 -16.576 1.00 85.06 167 SER A C 1
ATOM 1141 O O . SER A 1 167 ? -8.594 -14.623 -17.654 1.00 85.06 167 SER A O 1
ATOM 1143 N N . LEU A 1 168 ? -6.974 -13.707 -16.399 1.00 73.81 168 LEU A N 1
ATOM 1144 C CA . LEU A 1 168 ? -6.425 -12.818 -17.419 1.00 73.81 168 LEU A CA 1
ATOM 1145 C C . LEU A 1 168 ? -4.905 -12.995 -17.492 1.00 73.81 168 LEU A C 1
ATOM 1147 O O . LEU A 1 168 ? -4.160 -12.071 -17.134 1.00 73.81 168 LEU A O 1
ATOM 1151 N N . PRO A 1 169 ? -4.436 -14.170 -17.956 1.00 65.75 169 PRO A N 1
ATOM 1152 C CA . PRO A 1 169 ? -3.015 -14.400 -18.121 1.00 65.75 169 PRO A CA 1
ATOM 1153 C C . PRO A 1 169 ? -2.449 -13.349 -19.086 1.00 65.75 169 PRO A C 1
ATOM 1155 O O . PRO A 1 169 ? -3.107 -13.018 -20.085 1.00 65.75 169 PRO A O 1
ATOM 1158 N N . PRO A 1 170 ? -1.260 -12.791 -18.798 1.00 60.34 170 PRO A N 1
ATOM 1159 C CA . PRO A 1 170 ? -0.623 -11.828 -19.682 1.00 60.34 170 PRO A CA 1
ATOM 1160 C C . PRO A 1 170 ? -0.463 -12.465 -21.065 1.00 60.34 170 PRO A C 1
ATOM 1162 O O . PRO A 1 170 ? 0.236 -13.463 -21.229 1.00 60.34 170 PRO A O 1
ATOM 1165 N N . ARG A 1 171 ? -1.181 -11.921 -22.052 1.00 60.66 171 ARG A N 1
ATOM 1166 C CA . ARG A 1 171 ? -1.062 -12.355 -23.445 1.00 60.66 171 ARG A CA 1
ATOM 1167 C C . ARG A 1 171 ? 0.284 -11.847 -23.958 1.00 60.66 171 ARG A C 1
ATOM 1169 O O . ARG A 1 171 ? 0.521 -10.640 -23.901 1.00 60.66 171 ARG A O 1
ATOM 1176 N N . SER A 1 172 ? 1.140 -12.784 -24.362 1.00 53.28 172 SER A N 1
ATOM 1177 C CA . SER A 1 172 ? 2.438 -12.549 -25.005 1.00 53.28 172 SER A CA 1
ATOM 1178 C C . SER A 1 172 ? 2.288 -11.813 -26.325 1.00 53.28 172 SER A C 1
ATOM 1180 O O . SER A 1 172 ? 1.351 -12.193 -27.067 1.00 53.28 172 SER A O 1
#